Protein AF-A0A1W9Q1H4-F1 (afdb_monomer_lite)

Radius of gyration: 15.61 Å; chains: 1; bounding box: 45×22×35 Å

pLDDT: mean 88.39, std 9.41, range [54.78, 97.88]

Foldseek 3Di:
DDDDDDDADPDDDDDDPPDDPVVVVVVVVCQQCLLVDPCSQVVCCVVVHHNGDDPQDPPNVVVVCVVPPDDD

Sequence (72 aa):
MLTQTPSVPRHVALARPGMDERLQSRIIELLLEIDQTPEGPAILETFERTSKFDALPWGMMESLKILFAPVR

Secondary structure (DSSP, 8-state):
-PPPPPP--S----PPTT--HHHHHHHHHHHHHGGGSSSHHHHHHHTTT--------TTHHHHHHHHTSPP-

Structure (mmCIF, N/CA/C/O backbone):
data_AF-A0A1W9Q1H4-F1
#
_entry.id   AF-A0A1W9Q1H4-F1
#
loop_
_atom_site.group_PDB
_atom_site.id
_atom_site.type_symbol
_atom_site.label_atom_id
_atom_site.label_alt_id
_atom_site.label_comp_id
_atom_site.label_asym_id
_atom_site.label_entity_id
_atom_site.label_seq_id
_atom_site.pdbx_PDB_ins_code
_atom_site.Cartn_x
_atom_site.Cartn_y
_atom_site.Cartn_z
_atom_site.occupancy
_atom_site.B_iso_or_equiv
_atom_site.auth_seq_id
_atom_site.auth_comp_id
_atom_site.auth_asym_id
_atom_site.auth_atom_id
_atom_site.pdbx_PDB_model_num
ATOM 1 N N . MET A 1 1 ? 30.646 -3.825 15.922 1.00 54.78 1 MET A N 1
ATOM 2 C CA . MET A 1 1 ? 29.917 -2.909 15.018 1.00 54.78 1 MET A CA 1
ATOM 3 C C . MET A 1 1 ? 28.724 -3.660 14.461 1.00 54.78 1 MET A C 1
ATOM 5 O O . MET A 1 1 ? 28.922 -4.768 13.985 1.00 54.78 1 MET A O 1
ATOM 9 N N . LEU A 1 2 ? 27.515 -3.107 14.568 1.00 76.88 2 LEU A N 1
ATOM 10 C CA . LEU A 1 2 ? 26.329 -3.660 13.911 1.00 76.88 2 LEU A CA 1
ATOM 11 C C . LEU A 1 2 ? 26.253 -3.056 12.507 1.00 76.88 2 LEU A C 1
ATOM 13 O O . LEU A 1 2 ? 26.152 -1.839 12.368 1.00 76.88 2 LEU A O 1
ATOM 17 N N . THR A 1 3 ? 26.362 -3.889 11.480 1.00 80.44 3 THR A N 1
ATOM 18 C CA . THR A 1 3 ? 26.127 -3.494 10.089 1.00 80.44 3 THR A CA 1
ATOM 19 C C . THR A 1 3 ? 24.624 -3.386 9.839 1.00 80.44 3 THR A C 1
ATOM 21 O O . THR A 1 3 ? 23.856 -4.248 10.260 1.00 80.44 3 THR A O 1
ATOM 24 N N . GLN A 1 4 ? 24.198 -2.315 9.169 1.00 84.25 4 GLN A N 1
ATOM 25 C CA . GLN A 1 4 ? 22.806 -2.105 8.769 1.00 84.25 4 GLN A CA 1
ATOM 26 C C . GLN A 1 4 ? 22.638 -2.387 7.278 1.00 84.25 4 GLN A C 1
ATOM 28 O O . GLN A 1 4 ? 23.530 -2.100 6.479 1.00 84.25 4 GLN A O 1
ATOM 33 N N . THR A 1 5 ? 21.485 -2.937 6.907 1.00 83.00 5 THR A N 1
ATOM 34 C CA . THR A 1 5 ? 21.080 -3.090 5.508 1.00 83.00 5 THR A CA 1
ATOM 35 C C . THR A 1 5 ? 20.278 -1.871 5.052 1.00 83.00 5 THR A C 1
ATOM 37 O O . THR A 1 5 ? 19.623 -1.230 5.879 1.00 83.00 5 THR A O 1
ATOM 40 N N . PRO A 1 6 ? 20.275 -1.554 3.745 1.00 78.31 6 PRO A N 1
ATOM 41 C CA . PRO A 1 6 ? 19.377 -0.547 3.195 1.00 78.31 6 PRO A CA 1
ATOM 42 C C . PRO A 1 6 ? 17.913 -0.849 3.533 1.00 78.31 6 PRO A C 1
ATOM 44 O O . PRO A 1 6 ? 17.492 -2.007 3.531 1.00 78.31 6 PRO A O 1
ATOM 47 N N . SER A 1 7 ? 17.138 0.200 3.812 1.00 80.44 7 SER A N 1
ATOM 48 C CA . SER A 1 7 ? 15.694 0.076 4.004 1.00 80.44 7 SER A CA 1
ATOM 49 C C . SER A 1 7 ? 15.016 -0.171 2.659 1.00 80.44 7 SER A C 1
ATOM 51 O O . SER A 1 7 ? 15.262 0.558 1.696 1.00 80.44 7 SER A O 1
ATOM 53 N N . VAL A 1 8 ? 14.160 -1.189 2.598 1.00 80.19 8 VAL A N 1
ATOM 54 C CA . VAL A 1 8 ? 13.373 -1.544 1.412 1.00 80.19 8 VAL A CA 1
ATOM 55 C C . VAL A 1 8 ? 11.893 -1.657 1.779 1.00 80.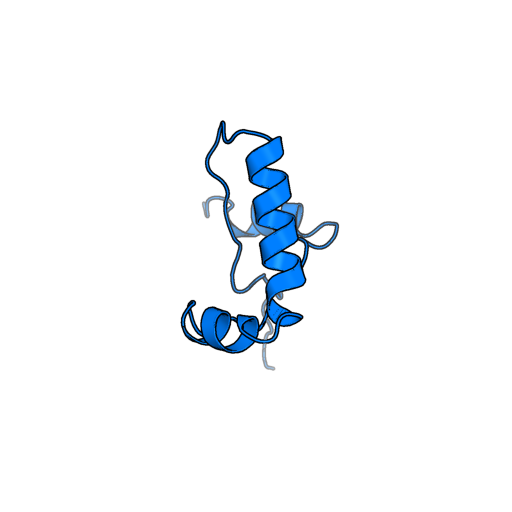19 8 VAL A C 1
ATOM 57 O O . VAL A 1 8 ? 11.573 -1.906 2.946 1.00 80.19 8 VAL A O 1
ATOM 60 N N . PRO A 1 9 ? 10.972 -1.476 0.817 1.00 81.88 9 PRO A N 1
ATOM 61 C CA . PRO A 1 9 ? 9.544 -1.644 1.068 1.00 81.88 9 PRO A CA 1
ATOM 62 C C . PRO A 1 9 ? 9.237 -3.055 1.565 1.00 81.88 9 PRO A C 1
ATOM 64 O O . PRO A 1 9 ? 9.736 -4.030 1.008 1.00 81.88 9 PRO A O 1
ATOM 67 N N . ARG A 1 10 ? 8.396 -3.162 2.600 1.00 84.50 10 ARG A N 1
ATOM 68 C CA . ARG A 1 10 ? 7.972 -4.461 3.141 1.00 84.50 10 ARG A CA 1
ATOM 69 C C . ARG A 1 10 ? 7.046 -5.193 2.168 1.00 84.50 10 ARG A C 1
ATOM 71 O O . ARG A 1 10 ? 7.266 -6.367 1.907 1.00 84.50 10 ARG A O 1
ATOM 78 N N . HIS A 1 11 ? 6.039 -4.495 1.644 1.00 87.25 11 HIS A N 1
ATOM 79 C CA . HIS A 1 11 ? 5.060 -5.023 0.695 1.00 87.25 11 HIS A CA 1
ATOM 80 C C . HIS A 1 11 ? 4.795 -4.003 -0.414 1.00 87.25 11 HIS A C 1
ATOM 82 O O . HIS A 1 11 ? 4.842 -2.795 -0.180 1.00 87.25 11 HIS A O 1
ATOM 88 N N . VAL A 1 12 ? 4.519 -4.504 -1.618 1.00 88.75 12 VAL A N 1
ATOM 89 C CA . VAL A 1 12 ? 4.165 -3.702 -2.794 1.00 88.75 12 VAL A CA 1
ATOM 90 C C . VAL A 1 12 ? 2.969 -4.364 -3.469 1.00 88.75 12 VAL A C 1
ATOM 92 O O . VAL A 1 12 ? 3.026 -5.544 -3.809 1.00 88.75 12 VAL A O 1
ATOM 95 N N . ALA A 1 13 ? 1.892 -3.608 -3.673 1.00 91.19 13 ALA A N 1
ATOM 96 C CA . ALA A 1 13 ? 0.740 -4.073 -4.436 1.00 91.19 13 ALA A CA 1
ATOM 97 C C . ALA A 1 13 ? 1.040 -4.011 -5.942 1.00 91.19 13 ALA A C 1
ATOM 99 O O . ALA A 1 13 ? 1.607 -3.033 -6.432 1.00 91.19 13 ALA A O 1
ATOM 100 N N . LEU A 1 14 ? 0.645 -5.048 -6.683 1.00 91.31 14 LEU A N 1
ATOM 101 C CA . LEU A 1 14 ? 0.881 -5.159 -8.122 1.00 91.31 14 LEU A CA 1
ATOM 102 C C . LEU A 1 14 ? -0.447 -5.196 -8.881 1.00 91.31 14 LEU A C 1
ATOM 104 O O . LEU A 1 14 ? -1.359 -5.938 -8.521 1.00 91.31 14 LEU A O 1
ATOM 108 N N . ALA A 1 15 ? -0.530 -4.438 -9.973 1.00 93.50 15 ALA A N 1
ATOM 109 C CA . ALA A 1 15 ? -1.603 -4.557 -10.955 1.00 93.50 15 ALA A CA 1
ATOM 110 C C . ALA A 1 15 ? -1.135 -5.423 -12.132 1.00 93.50 15 ALA A C 1
ATOM 112 O O . ALA A 1 15 ? 0.020 -5.345 -12.558 1.00 93.50 15 ALA A O 1
ATOM 113 N N . ARG A 1 16 ? -2.030 -6.257 -12.674 1.00 95.56 16 ARG A N 1
ATOM 114 C CA . ARG A 1 16 ? -1.707 -7.088 -13.843 1.00 95.56 16 ARG A CA 1
ATOM 115 C C . ARG A 1 16 ? -1.489 -6.221 -15.095 1.00 95.56 16 ARG A C 1
ATOM 117 O O . ARG A 1 16 ? -2.219 -5.242 -15.271 1.00 95.56 16 ARG A O 1
ATOM 124 N N . PRO A 1 17 ? -0.580 -6.609 -16.010 1.00 95.31 17 PRO A N 1
ATOM 125 C CA . PRO A 1 17 ? -0.450 -5.949 -17.305 1.00 95.31 17 PRO A CA 1
ATOM 126 C C . PRO A 1 17 ? -1.773 -5.940 -18.082 1.00 95.31 17 PRO A C 1
ATOM 128 O O . PRO A 1 17 ? -2.516 -6.926 -18.076 1.00 95.31 17 PRO A O 1
ATOM 131 N N . GLY A 1 18 ? -2.062 -4.823 -18.752 1.00 96.00 18 GLY A N 1
ATOM 132 C CA . GLY A 1 18 ? -3.282 -4.653 -19.547 1.00 96.00 18 GLY A CA 1
ATOM 133 C C . GLY A 1 18 ? -4.569 -4.528 -18.724 1.00 96.00 18 GLY A C 1
ATOM 134 O O . GLY A 1 18 ? -5.652 -4.778 -19.252 1.00 96.00 18 GLY A O 1
ATOM 135 N N . MET A 1 19 ? -4.477 -4.198 -17.431 1.00 97.06 19 MET A N 1
ATOM 136 C CA . MET A 1 19 ? -5.641 -3.746 -16.669 1.00 97.06 19 MET A CA 1
ATOM 137 C C . MET A 1 19 ? -6.169 -2.435 -17.269 1.00 97.06 19 MET A C 1
ATOM 139 O O . MET A 1 19 ? -5.385 -1.582 -17.670 1.00 97.06 19 MET A O 1
ATOM 143 N N . ASP A 1 20 ? -7.494 -2.292 -17.334 1.00 97.88 20 ASP A N 1
ATOM 144 C CA . ASP A 1 20 ? -8.129 -1.034 -17.731 1.00 97.88 20 ASP A CA 1
ATOM 145 C C . ASP A 1 20 ? -7.672 0.103 -16.805 1.00 97.88 20 ASP A C 1
ATOM 147 O O . ASP A 1 20 ? -7.758 -0.023 -15.582 1.00 97.88 20 ASP A O 1
ATOM 151 N N . GLU A 1 21 ? -7.192 1.204 -17.386 1.00 96.81 21 GLU A N 1
ATOM 152 C CA . GLU A 1 21 ? -6.578 2.305 -16.633 1.00 96.81 21 GLU A CA 1
ATOM 153 C C . GLU A 1 21 ? -7.567 2.938 -15.655 1.00 96.81 21 GLU A C 1
ATOM 155 O O . GLU A 1 21 ? -7.225 3.214 -14.506 1.00 96.81 21 GLU A O 1
ATOM 160 N N . ARG A 1 22 ? -8.828 3.102 -16.074 1.00 97.12 22 ARG A N 1
ATOM 161 C CA . ARG A 1 22 ? -9.864 3.682 -15.219 1.00 97.12 22 ARG A CA 1
ATOM 162 C C . ARG A 1 22 ? -10.153 2.772 -14.031 1.00 97.12 22 ARG A C 1
ATOM 164 O O . ARG A 1 22 ? -10.241 3.256 -12.906 1.00 97.12 22 ARG A O 1
ATOM 171 N N . LEU A 1 23 ? -10.283 1.466 -14.259 1.00 97.44 23 LEU A N 1
ATOM 172 C CA . LEU A 1 23 ? -10.436 0.491 -13.180 1.00 97.44 23 LEU A CA 1
ATOM 173 C C . LEU A 1 23 ? -9.235 0.521 -12.226 1.00 97.44 23 LEU A C 1
ATOM 175 O O . LEU A 1 23 ? -9.427 0.558 -11.011 1.00 97.44 23 LEU A O 1
ATOM 179 N N . GLN A 1 24 ? -8.016 0.542 -12.766 1.00 97.12 24 GLN A N 1
ATOM 180 C CA . GLN A 1 24 ? -6.790 0.584 -11.975 1.00 97.12 24 GLN A CA 1
ATOM 181 C C . GLN A 1 24 ? -6.743 1.824 -11.074 1.00 97.12 24 GLN A C 1
ATOM 183 O O . GLN A 1 24 ? -6.517 1.686 -9.872 1.00 97.12 24 GLN A O 1
ATOM 188 N N . SER A 1 25 ? -7.006 3.016 -11.617 1.00 95.94 25 SER A N 1
ATOM 189 C CA . SER A 1 25 ? -7.027 4.262 -10.840 1.00 95.94 25 SER A CA 1
ATOM 190 C C . SER A 1 25 ? -8.053 4.216 -9.710 1.00 95.94 25 SER A C 1
ATOM 192 O O . SER A 1 25 ? -7.729 4.575 -8.582 1.00 95.94 25 SER A O 1
ATOM 194 N N . ARG A 1 26 ? -9.258 3.694 -9.973 1.00 97.81 26 ARG A N 1
ATOM 195 C CA . ARG A 1 26 ? -10.304 3.577 -8.944 1.00 97.81 26 ARG A CA 1
ATOM 196 C C . ARG A 1 26 ? -9.938 2.601 -7.830 1.00 97.81 26 ARG A C 1
ATOM 198 O O . ARG A 1 26 ? -10.284 2.853 -6.680 1.00 97.81 26 ARG A O 1
ATOM 205 N N . ILE A 1 27 ? -9.247 1.506 -8.152 1.00 96.81 27 ILE A N 1
ATOM 206 C CA . ILE A 1 27 ? -8.736 0.572 -7.140 1.00 96.81 27 ILE A CA 1
ATOM 207 C C . ILE A 1 27 ? -7.655 1.250 -6.295 1.00 96.81 27 ILE A C 1
ATOM 209 O O . ILE A 1 27 ? -7.692 1.133 -5.075 1.00 96.81 27 ILE A O 1
ATOM 213 N N . ILE A 1 28 ? -6.718 1.969 -6.922 1.00 95.88 28 ILE A N 1
ATOM 214 C CA . ILE A 1 28 ? -5.653 2.686 -6.204 1.00 95.88 28 ILE A CA 1
ATOM 215 C C . ILE A 1 28 ? -6.255 3.711 -5.239 1.00 95.88 28 ILE A C 1
ATOM 217 O O . ILE A 1 28 ? -5.900 3.700 -4.067 1.00 95.88 28 ILE A O 1
ATOM 221 N N . GLU A 1 29 ? -7.186 4.547 -5.704 1.00 96.62 29 GLU A N 1
ATOM 222 C CA . GLU A 1 29 ? -7.886 5.533 -4.865 1.00 96.62 29 GLU A CA 1
ATOM 223 C C . GLU A 1 29 ? -8.567 4.867 -3.664 1.00 96.62 29 GLU A C 1
ATOM 225 O O . GLU A 1 29 ? -8.331 5.262 -2.527 1.00 96.62 29 GLU A O 1
ATOM 230 N N . LEU A 1 30 ? -9.332 3.794 -3.902 1.00 96.25 30 LEU A N 1
ATOM 231 C CA . LEU A 1 30 ? -10.006 3.058 -2.832 1.00 96.25 30 LEU A CA 1
ATOM 232 C C . LEU A 1 30 ? -9.013 2.523 -1.795 1.00 96.25 30 LEU A C 1
ATOM 234 O O . LEU A 1 30 ? -9.251 2.663 -0.599 1.00 96.25 30 LEU A O 1
ATOM 238 N N . LEU A 1 31 ? -7.906 1.918 -2.233 1.00 96.00 31 LEU A N 1
ATOM 239 C CA . LEU A 1 31 ? -6.897 1.367 -1.324 1.00 96.00 31 LEU A CA 1
ATOM 240 C C . LEU A 1 31 ? -6.194 2.453 -0.499 1.00 96.00 31 LEU A C 1
ATOM 242 O O . LEU A 1 31 ? -5.841 2.187 0.644 1.00 96.00 31 LEU A O 1
ATOM 246 N N . LEU A 1 32 ? -6.001 3.655 -1.049 1.00 96.12 32 LEU A N 1
ATOM 247 C CA . LEU A 1 32 ? -5.372 4.782 -0.347 1.00 96.12 32 LEU A CA 1
ATOM 248 C C . LEU A 1 32 ? -6.289 5.452 0.685 1.00 96.12 32 LEU A C 1
ATOM 250 O O . LEU A 1 32 ? -5.796 6.134 1.579 1.00 96.12 32 LEU A O 1
ATOM 254 N N . GLU A 1 33 ? -7.603 5.292 0.547 1.00 96.88 33 GLU A N 1
ATOM 255 C CA . GLU A 1 33 ? -8.597 5.902 1.437 1.00 96.88 33 GLU A CA 1
ATOM 256 C C . GLU A 1 33 ? -9.200 4.900 2.429 1.00 96.88 33 GLU A C 1
ATOM 258 O O . GLU A 1 33 ? -9.905 5.295 3.358 1.00 96.88 33 GLU A O 1
ATOM 263 N N . ILE A 1 34 ? -8.949 3.598 2.250 1.00 96.25 34 ILE A N 1
ATOM 264 C CA . ILE A 1 34 ? -9.630 2.550 3.015 1.00 96.25 34 ILE A CA 1
ATOM 265 C C . ILE A 1 34 ? -9.411 2.698 4.523 1.00 96.25 34 ILE A C 1
ATOM 267 O O . ILE A 1 34 ? -10.368 2.535 5.272 1.00 96.25 34 ILE A O 1
ATOM 271 N N . ASP A 1 35 ? -8.222 3.091 4.984 1.00 96.19 35 ASP A N 1
ATOM 272 C CA . ASP A 1 35 ? -7.918 3.296 6.409 1.00 96.19 35 ASP A CA 1
ATOM 273 C C . ASP A 1 35 ? -8.696 4.462 7.048 1.00 96.19 35 ASP A C 1
ATOM 275 O O . ASP A 1 35 ? -8.790 4.545 8.272 1.00 96.19 35 ASP A O 1
ATOM 279 N N . GLN A 1 36 ? -9.296 5.329 6.230 1.00 96.38 36 GLN A N 1
ATOM 280 C CA . GLN A 1 36 ? -10.101 6.476 6.659 1.00 96.38 36 GLN A CA 1
ATOM 281 C C . GLN A 1 36 ? -11.595 6.140 6.777 1.00 96.38 36 GLN A C 1
ATOM 283 O O . GLN A 1 36 ? -12.385 6.963 7.246 1.00 96.38 36 GLN A O 1
ATOM 288 N N . THR A 1 37 ? -12.001 4.940 6.358 1.00 95.69 37 THR A N 1
ATOM 289 C CA . THR A 1 37 ? -13.388 4.467 6.466 1.00 95.69 37 THR A CA 1
ATOM 290 C C . THR A 1 37 ? -13.635 3.743 7.796 1.00 95.69 37 THR A C 1
ATOM 292 O O . THR A 1 37 ? -12.705 3.147 8.344 1.00 95.69 37 THR A O 1
ATOM 295 N N . PRO A 1 38 ? -14.875 3.736 8.327 1.00 96.75 38 PRO A N 1
ATOM 296 C CA . PRO A 1 38 ? -15.195 3.018 9.565 1.00 96.75 38 PRO A CA 1
ATOM 297 C C . PRO A 1 38 ? -14.886 1.514 9.508 1.00 96.75 38 PRO A C 1
ATOM 299 O O . PRO A 1 38 ? -14.440 0.934 10.497 1.00 96.75 38 PRO A O 1
ATOM 302 N N . GLU A 1 39 ? -15.117 0.879 8.359 1.00 95.69 39 GLU A N 1
ATOM 303 C CA . GLU A 1 39 ? -14.932 -0.562 8.158 1.00 95.69 39 GLU A CA 1
ATOM 304 C C . GLU A 1 39 ? -13.490 -0.935 7.782 1.00 95.69 39 GLU A C 1
ATOM 306 O O . GLU A 1 39 ? -13.065 -2.080 7.967 1.00 95.69 39 GLU A O 1
ATOM 311 N N . GLY A 1 40 ? -12.727 0.022 7.259 1.00 95.75 40 GLY A N 1
ATOM 312 C CA . GLY A 1 40 ? -11.405 -0.188 6.683 1.00 95.75 40 GLY A CA 1
ATOM 313 C C . GLY A 1 40 ? -10.384 -0.866 7.586 1.00 95.75 40 GLY A C 1
ATOM 314 O O . GLY A 1 40 ? -9.798 -1.859 7.154 1.00 95.75 40 GLY A O 1
ATOM 315 N N . PRO A 1 41 ? -10.181 -0.415 8.839 1.00 94.50 41 PRO A N 1
ATOM 316 C CA . PRO A 1 41 ? -9.226 -1.042 9.750 1.00 94.50 41 PRO A CA 1
ATOM 317 C C . PRO A 1 41 ? -9.474 -2.540 9.965 1.00 94.50 41 PRO A C 1
ATOM 319 O O . PRO A 1 41 ? -8.526 -3.319 10.026 1.00 94.50 41 PRO A O 1
ATOM 322 N N . ALA A 1 42 ? -10.741 -2.969 10.022 1.00 95.38 42 ALA A N 1
ATOM 323 C CA . ALA A 1 42 ? -11.081 -4.384 10.164 1.00 95.38 42 ALA A CA 1
ATOM 324 C C . ALA A 1 42 ? -10.740 -5.184 8.896 1.00 95.38 42 ALA A C 1
ATOM 326 O O . ALA A 1 42 ? -10.222 -6.296 8.988 1.00 95.38 42 ALA A O 1
ATOM 327 N N . ILE A 1 43 ? -10.984 -4.611 7.713 1.00 95.44 43 ILE A N 1
ATOM 328 C CA . ILE A 1 43 ? -10.624 -5.228 6.427 1.00 95.44 43 ILE A CA 1
ATOM 329 C C . ILE A 1 43 ? -9.100 -5.350 6.310 1.00 95.44 43 ILE A C 1
ATOM 331 O O . ILE A 1 43 ? -8.586 -6.427 6.004 1.00 95.44 43 ILE A O 1
ATOM 335 N N . LEU A 1 44 ? -8.377 -4.269 6.6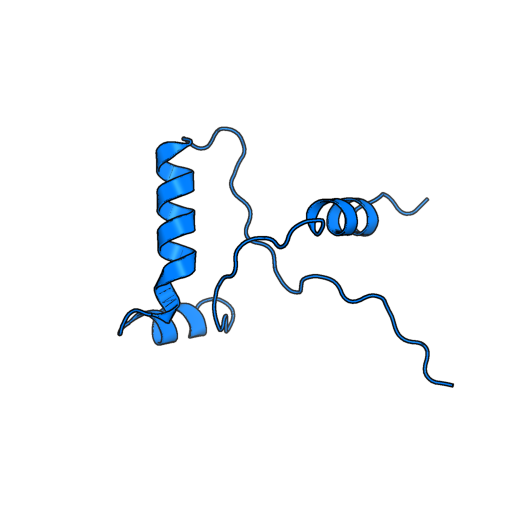00 1.00 95.25 44 LEU A N 1
ATOM 336 C CA . LEU A 1 44 ? -6.920 -4.209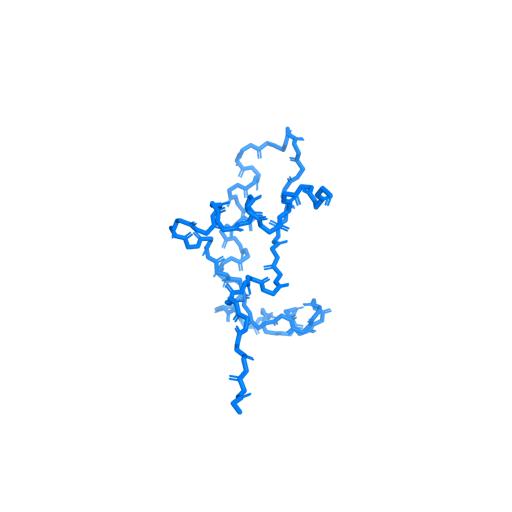 6.525 1.00 95.25 44 LEU A CA 1
ATOM 337 C C . LEU A 1 44 ? -6.239 -5.197 7.486 1.00 95.25 44 LEU A C 1
ATOM 339 O O . LEU A 1 44 ? -5.293 -5.874 7.085 1.00 95.25 44 LEU A O 1
ATOM 343 N N . GLU A 1 45 ? -6.767 -5.371 8.703 1.00 93.94 45 GLU A N 1
ATOM 344 C CA . GLU A 1 45 ? -6.251 -6.363 9.658 1.00 93.94 45 GLU A CA 1
ATOM 345 C C . GLU A 1 45 ? -6.347 -7.794 9.099 1.00 93.94 45 GLU A C 1
ATOM 347 O O . GLU A 1 45 ? -5.411 -8.587 9.226 1.00 93.94 45 GLU A O 1
ATOM 352 N N . THR A 1 46 ? -7.450 -8.126 8.415 1.00 94.12 46 THR A N 1
ATOM 353 C CA . THR A 1 46 ? -7.601 -9.440 7.759 1.00 94.12 46 THR A CA 1
ATOM 354 C C . THR A 1 46 ? -6.718 -9.598 6.520 1.00 94.12 46 THR A C 1
ATOM 356 O O . THR A 1 46 ? -6.368 -10.721 6.150 1.00 94.12 46 THR A O 1
ATOM 359 N N . PHE A 1 47 ? -6.311 -8.488 5.904 1.00 90.19 47 PHE A N 1
ATOM 360 C CA . PHE A 1 47 ? -5.423 -8.461 4.751 1.00 90.19 47 PHE A CA 1
ATOM 361 C C . PHE A 1 47 ? -3.960 -8.374 5.201 1.00 90.19 47 PHE A C 1
ATOM 363 O O . PHE A 1 47 ? -3.361 -7.303 5.245 1.00 90.19 47 PHE A O 1
ATOM 370 N N . GLU A 1 48 ? -3.379 -9.517 5.571 1.00 89.56 48 GLU A N 1
ATOM 371 C CA . GLU A 1 48 ? -1.966 -9.630 5.982 1.00 89.56 48 GLU A CA 1
ATOM 372 C C . GLU A 1 48 ? -1.559 -8.710 7.152 1.00 89.56 48 GLU A C 1
ATOM 374 O O . GLU A 1 48 ? -0.385 -8.354 7.284 1.00 89.56 48 GLU A O 1
ATOM 379 N N . ARG A 1 49 ? -2.508 -8.329 8.023 1.00 91.12 49 ARG A N 1
ATOM 380 C CA . ARG A 1 49 ? -2.292 -7.329 9.087 1.00 91.12 49 ARG A CA 1
ATOM 381 C C . ARG A 1 49 ? -1.754 -6.007 8.534 1.00 91.12 49 ARG A C 1
ATOM 383 O O . ARG A 1 49 ? -0.849 -5.391 9.107 1.00 91.12 49 ARG A O 1
ATOM 390 N N . THR A 1 50 ? -2.259 -5.604 7.372 1.00 93.19 50 THR A N 1
ATOM 391 C CA . THR A 1 50 ? -1.9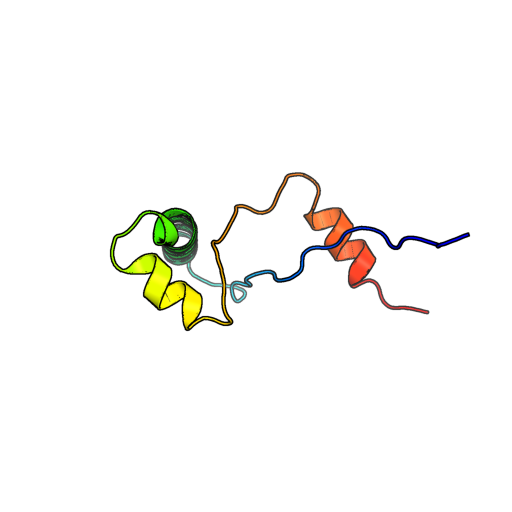16 -4.321 6.764 1.00 93.19 50 THR A CA 1
ATOM 392 C C . THR A 1 50 ? -2.456 -3.209 7.653 1.00 93.19 50 THR A C 1
ATOM 394 O O . THR A 1 50 ? -3.556 -3.307 8.178 1.00 93.19 50 THR A O 1
ATOM 397 N N . SER A 1 51 ? -1.682 -2.144 7.854 1.00 92.69 51 SER A N 1
ATOM 398 C CA . SER A 1 51 ? -2.143 -0.980 8.620 1.00 92.69 51 SER A CA 1
ATOM 399 C C . SER A 1 51 ? -2.736 0.109 7.731 1.00 92.6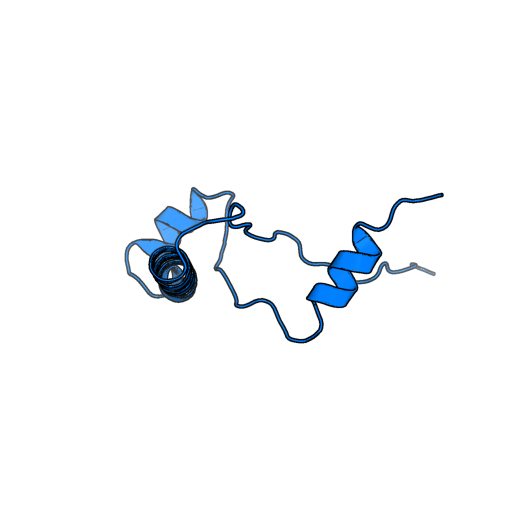9 51 SER A C 1
ATOM 401 O O . SER A 1 51 ? -3.663 0.789 8.152 1.00 92.69 51 SER A O 1
ATOM 403 N N . LYS A 1 52 ? -2.191 0.277 6.520 1.00 94.12 52 LYS A N 1
ATOM 404 C CA . LYS A 1 52 ? -2.651 1.200 5.474 1.00 94.12 52 LYS A CA 1
ATOM 405 C C . LYS A 1 52 ? -1.931 0.920 4.152 1.00 94.12 52 LYS A C 1
ATOM 407 O O . LYS A 1 52 ? -0.910 0.226 4.140 1.00 94.12 52 LYS A O 1
ATOM 412 N N . PHE A 1 53 ? -2.416 1.522 3.071 1.00 94.81 53 PHE A N 1
ATOM 413 C CA . PHE A 1 53 ? -1.664 1.665 1.827 1.00 94.81 53 PHE A CA 1
ATOM 414 C C . PHE A 1 53 ? -1.184 3.106 1.672 1.00 94.81 53 PHE A C 1
ATOM 416 O O . PHE A 1 53 ? -1.872 4.046 2.049 1.00 94.81 53 PHE A O 1
ATOM 423 N N . ASP A 1 54 ? -0.006 3.273 1.081 1.00 92.75 54 ASP A N 1
ATOM 424 C CA . ASP A 1 54 ? 0.547 4.577 0.731 1.00 92.75 54 ASP A CA 1
ATOM 425 C C . ASP A 1 54 ? 0.912 4.587 -0.754 1.00 92.75 54 ASP A C 1
ATOM 427 O O . ASP A 1 54 ? 1.248 3.552 -1.342 1.00 92.75 54 ASP A O 1
ATOM 431 N N . ALA A 1 55 ? 0.882 5.772 -1.365 1.00 90.12 55 ALA A N 1
ATOM 432 C CA . ALA A 1 55 ? 1.397 5.944 -2.713 1.00 90.12 55 ALA A CA 1
ATOM 433 C C . ALA A 1 55 ? 2.891 5.594 -2.745 1.00 90.12 55 ALA A C 1
ATOM 435 O O . ALA A 1 55 ? 3.636 5.928 -1.822 1.00 90.12 55 ALA A O 1
ATOM 436 N N . LEU A 1 56 ? 3.333 4.957 -3.831 1.00 85.00 56 LEU A N 1
ATOM 437 C CA . LEU A 1 56 ? 4.746 4.662 -4.061 1.00 85.00 56 LEU A CA 1
ATOM 438 C C . LEU A 1 56 ? 5.561 5.971 -4.016 1.00 85.00 56 LEU A C 1
ATOM 440 O O . LEU A 1 56 ? 5.374 6.825 -4.887 1.00 85.00 56 LEU A O 1
ATOM 444 N N . PRO A 1 57 ? 6.465 6.150 -3.031 1.00 81.94 57 PRO A N 1
ATOM 445 C CA . PRO A 1 57 ? 7.269 7.356 -2.907 1.00 81.94 57 PRO A CA 1
ATOM 446 C C . PRO A 1 57 ? 8.135 7.604 -4.139 1.00 81.94 57 PRO A C 1
ATOM 448 O O . PRO A 1 57 ? 8.633 6.674 -4.783 1.00 81.94 57 PRO A O 1
ATOM 451 N N . TRP A 1 58 ? 8.371 8.883 -4.431 1.00 75.25 58 TRP A N 1
ATOM 452 C CA . TRP A 1 58 ? 9.251 9.294 -5.520 1.00 75.25 58 TRP A CA 1
ATOM 453 C C . TRP A 1 58 ? 10.635 8.637 -5.396 1.00 75.25 58 TRP A C 1
ATOM 455 O O . TRP A 1 58 ? 11.234 8.615 -4.323 1.00 75.25 58 TRP A O 1
ATOM 465 N N . GLY A 1 59 ? 11.143 8.082 -6.499 1.00 72.00 59 GLY A N 1
ATOM 466 C CA . GLY A 1 59 ? 12.444 7.402 -6.544 1.00 72.00 59 GLY A CA 1
ATOM 467 C C . GLY A 1 59 ? 12.455 5.957 -6.024 1.00 72.00 59 GLY A C 1
ATOM 468 O O . GLY A 1 59 ? 13.426 5.244 -6.269 1.00 72.00 59 GLY A O 1
ATOM 469 N N . MET A 1 60 ? 11.379 5.468 -5.393 1.00 79.12 60 MET A N 1
ATOM 470 C CA . MET A 1 60 ? 11.326 4.092 -4.874 1.00 79.12 60 MET A CA 1
ATOM 471 C C . MET A 1 60 ? 11.382 3.030 -5.980 1.00 79.12 60 MET A C 1
ATOM 473 O O . MET A 1 60 ? 11.917 1.943 -5.767 1.00 79.12 60 MET A O 1
ATOM 477 N N . MET A 1 61 ? 10.883 3.348 -7.176 1.00 79.12 61 MET A N 1
ATOM 478 C CA . MET A 1 61 ? 10.928 2.434 -8.319 1.00 79.12 61 MET A CA 1
ATOM 479 C C . MET A 1 61 ? 12.367 2.054 -8.702 1.00 79.12 61 MET A C 1
ATOM 481 O O . MET A 1 61 ? 12.630 0.902 -9.037 1.00 79.12 61 MET A O 1
ATOM 485 N N . GLU A 1 62 ? 13.318 2.986 -8.597 1.00 80.62 62 GLU A N 1
ATOM 486 C CA . GLU A 1 62 ? 14.730 2.698 -8.872 1.00 80.62 62 GLU A CA 1
ATOM 487 C C . GLU A 1 62 ? 15.334 1.770 -7.810 1.00 80.62 62 GLU A C 1
ATOM 489 O O . GLU A 1 62 ? 16.062 0.834 -8.143 1.00 80.62 62 GLU A O 1
ATOM 494 N N . SER A 1 63 ? 14.957 1.949 -6.541 1.00 78.56 63 SER A N 1
ATOM 495 C CA . SER A 1 63 ? 15.364 1.048 -5.457 1.00 78.56 63 SER A CA 1
ATOM 496 C C . SER A 1 63 ? 14.834 -0.375 -5.656 1.00 78.56 63 SER A C 1
ATOM 498 O O . SER A 1 63 ? 15.563 -1.338 -5.420 1.00 78.56 63 SER A O 1
ATOM 500 N N . LEU A 1 64 ? 13.592 -0.526 -6.131 1.00 80.44 64 LEU A N 1
ATOM 501 C CA . LEU A 1 64 ? 13.020 -1.840 -6.445 1.00 80.44 64 LEU A CA 1
ATOM 502 C C . LEU A 1 64 ? 13.756 -2.513 -7.612 1.00 80.44 64 LEU A C 1
ATOM 504 O O . LEU A 1 64 ? 14.039 -3.707 -7.538 1.00 80.44 64 LEU A O 1
ATOM 508 N N . LYS A 1 65 ? 14.137 -1.763 -8.655 1.00 82.25 65 LYS A N 1
ATOM 509 C CA . LYS A 1 65 ? 14.931 -2.309 -9.773 1.00 82.25 65 LYS A CA 1
ATOM 510 C C . LYS A 1 65 ? 16.270 -2.878 -9.310 1.00 82.25 65 LYS A C 1
ATOM 512 O O . LYS A 1 65 ? 16.679 -3.922 -9.807 1.00 82.25 65 LYS A O 1
ATOM 517 N N . ILE A 1 66 ? 16.937 -2.212 -8.366 1.00 80.38 66 ILE A N 1
ATOM 518 C CA . ILE A 1 66 ? 18.193 -2.705 -7.784 1.00 80.38 66 ILE A CA 1
ATOM 519 C C . ILE A 1 66 ? 17.941 -3.968 -6.955 1.00 80.38 66 ILE A C 1
ATOM 521 O O . ILE A 1 66 ? 18.683 -4.937 -7.089 1.00 80.38 66 ILE A O 1
ATOM 525 N N . LEU A 1 67 ? 16.888 -3.978 -6.130 1.00 79.31 67 LEU A N 1
ATOM 526 C CA . LEU A 1 67 ? 16.564 -5.115 -5.263 1.00 79.31 67 LEU A CA 1
ATOM 527 C C . LEU A 1 67 ? 16.24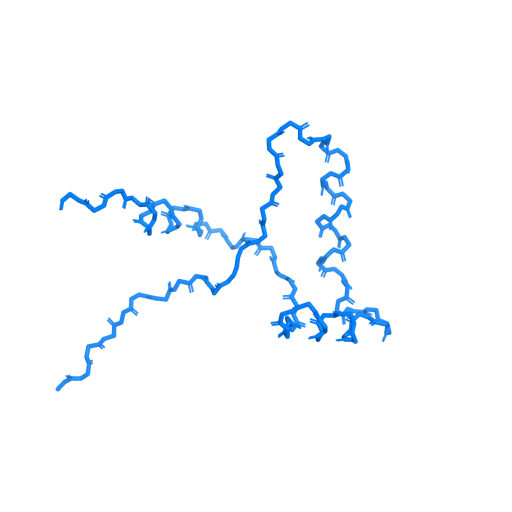4 -6.392 -6.054 1.00 79.31 67 LEU A C 1
ATOM 529 O O . LEU A 1 67 ? 16.639 -7.479 -5.645 1.00 79.31 67 LEU A O 1
ATOM 533 N N . PHE A 1 68 ? 15.539 -6.257 -7.178 1.00 81.25 68 PHE A N 1
ATOM 534 C CA . PHE A 1 68 ? 15.155 -7.382 -8.034 1.00 81.25 68 PHE A CA 1
ATOM 535 C C . PHE A 1 68 ? 16.136 -7.641 -9.185 1.00 81.25 68 PHE A C 1
ATOM 537 O O . PHE A 1 68 ? 15.848 -8.455 -10.066 1.00 81.25 68 PHE A O 1
ATOM 544 N N . ALA A 1 69 ? 17.288 -6.964 -9.205 1.00 80.38 69 ALA A N 1
ATOM 545 C CA . ALA A 1 69 ? 18.321 -7.252 -10.185 1.00 80.38 69 ALA A CA 1
ATOM 546 C C . ALA A 1 69 ? 18.832 -8.695 -9.995 1.00 80.38 69 ALA A C 1
ATOM 548 O O . ALA A 1 69 ? 19.014 -9.135 -8.857 1.00 80.38 69 ALA A O 1
ATOM 549 N N . PRO A 1 70 ? 19.094 -9.444 -11.081 1.00 72.88 70 PRO A N 1
ATOM 550 C CA . PRO A 1 70 ? 19.668 -10.776 -10.970 1.00 72.88 70 PRO A CA 1
ATOM 551 C C . PRO A 1 70 ? 21.007 -10.707 -10.235 1.00 72.88 70 PRO A C 1
ATOM 553 O O . PRO A 1 70 ? 21.910 -9.974 -10.649 1.00 72.88 70 PRO A O 1
ATOM 556 N N . VAL A 1 71 ? 21.145 -11.484 -9.162 1.00 73.00 71 VAL A N 1
ATOM 557 C CA . VAL A 1 71 ? 22.448 -11.709 -8.534 1.00 73.00 71 VAL A CA 1
ATOM 558 C C . VAL A 1 71 ? 23.258 -12.570 -9.504 1.00 73.00 71 VAL A C 1
ATOM 560 O O . VAL A 1 71 ? 22.804 -13.648 -9.887 1.00 73.00 71 VAL A O 1
ATOM 563 N N . ARG A 1 72 ? 24.398 -12.050 -9.968 1.00 57.09 72 ARG A N 1
ATOM 564 C CA . ARG A 1 72 ? 25.348 -12.804 -10.797 1.00 57.09 72 ARG A CA 1
ATOM 565 C C . ARG A 1 72 ? 26.127 -13.804 -9.961 1.00 57.09 72 ARG A C 1
ATOM 567 O O . ARG A 1 72 ? 26.475 -13.442 -8.815 1.00 57.09 72 ARG A O 1
#